Protein AF-A0A933ADI4-F1 (afdb_monomer_lite)

Sequence (95 aa):
MRRSLWALGGGIALALALTLAACAPAPDASLPQWLRTAPYEVRDAYAYAVAHPEVLEYMPCYCGCNGGGHRSNRDCYIQEIRRDGTVKYDFHATG

Structure (mmCIF, N/CA/C/O backbone):
data_AF-A0A933ADI4-F1
#
_entry.id   AF-A0A933ADI4-F1
#
loop_
_atom_site.group_PDB
_atom_site.id
_atom_site.type_symbol
_atom_site.label_atom_id
_atom_site.label_alt_id
_atom_site.label_comp_id
_atom_site.label_asym_id
_atom_site.label_entity_id
_atom_site.label_seq_id
_atom_site.pdbx_PDB_ins_code
_atom_site.Cartn_x
_atom_site.Cartn_y
_atom_site.Cartn_z
_atom_site.occupancy
_atom_site.B_iso_or_equiv
_atom_site.auth_seq_id
_atom_site.auth_comp_id
_atom_site.auth_asym_id
_atom_site.auth_atom_id
_atom_site.pdbx_PDB_model_num
ATOM 1 N N . MET A 1 1 ? -65.431 32.084 -6.961 1.00 51.22 1 MET A N 1
ATOM 2 C CA . MET A 1 1 ? -64.991 31.026 -7.898 1.00 51.22 1 MET A CA 1
ATOM 3 C C . MET A 1 1 ? -63.664 31.434 -8.518 1.00 51.22 1 MET A C 1
ATOM 5 O O . MET A 1 1 ? -63.645 32.440 -9.209 1.00 51.22 1 MET A O 1
ATOM 9 N N . ARG A 1 2 ? -62.584 30.701 -8.216 1.00 50.00 2 ARG A N 1
ATOM 10 C CA . ARG A 1 2 ? -61.389 30.422 -9.045 1.00 50.00 2 ARG A CA 1
ATOM 11 C C . ARG A 1 2 ? -60.329 29.823 -8.122 1.00 50.00 2 ARG A C 1
ATOM 13 O O . ARG A 1 2 ? -59.691 30.515 -7.340 1.00 50.00 2 ARG A O 1
ATOM 20 N N . ARG A 1 3 ? -60.260 28.494 -8.161 1.00 55.31 3 ARG A N 1
ATOM 21 C CA . ARG A 1 3 ? -59.237 27.672 -7.517 1.00 55.31 3 ARG A CA 1
ATOM 22 C C . ARG A 1 3 ? -57.976 27.819 -8.369 1.00 55.31 3 ARG A C 1
ATOM 24 O O . ARG A 1 3 ? -58.043 27.530 -9.560 1.00 55.31 3 ARG A O 1
ATOM 31 N N . SER A 1 4 ? -56.869 28.253 -7.780 1.00 57.75 4 SER A N 1
ATOM 32 C CA . SER A 1 4 ? -55.563 28.255 -8.444 1.00 57.75 4 SER A CA 1
ATOM 33 C C . SER A 1 4 ? -54.680 27.233 -7.747 1.00 57.75 4 SER A C 1
ATOM 35 O O . SER A 1 4 ? -54.107 27.489 -6.695 1.00 57.75 4 SER A O 1
ATOM 37 N N . LEU A 1 5 ? -54.665 26.044 -8.343 1.00 57.56 5 LEU A N 1
ATOM 38 C CA . LEU A 1 5 ? -53.749 24.947 -8.077 1.00 57.56 5 LEU A CA 1
ATOM 39 C C . LEU A 1 5 ? -52.445 25.242 -8.830 1.00 57.56 5 LEU A C 1
ATOM 41 O O . LEU A 1 5 ? -52.445 25.233 -10.056 1.00 57.56 5 LEU A O 1
ATOM 45 N N . TRP A 1 6 ? -51.359 25.486 -8.102 1.00 53.94 6 TRP A N 1
ATOM 46 C CA . TRP A 1 6 ? -49.980 25.409 -8.598 1.00 53.94 6 TRP A CA 1
ATOM 47 C C . TRP A 1 6 ? -49.191 24.694 -7.495 1.00 53.94 6 TRP A C 1
ATOM 49 O O . TRP A 1 6 ? -49.034 25.214 -6.398 1.00 53.94 6 TRP A O 1
ATOM 59 N N . ALA A 1 7 ? -49.023 23.381 -7.624 1.00 50.09 7 ALA A N 1
ATOM 60 C CA . ALA A 1 7 ? -47.866 22.737 -8.254 1.00 50.09 7 ALA A CA 1
ATOM 61 C C . ALA A 1 7 ? -46.878 22.237 -7.180 1.00 50.09 7 ALA A C 1
ATOM 63 O O . ALA A 1 7 ? -45.819 22.806 -6.936 1.00 50.09 7 ALA A O 1
ATOM 64 N N . LEU A 1 8 ? -47.262 21.122 -6.548 1.00 54.16 8 LEU A N 1
ATOM 65 C CA . LEU A 1 8 ? -46.401 20.217 -5.778 1.00 54.16 8 LEU A CA 1
ATOM 66 C C . LEU A 1 8 ? -45.429 19.493 -6.733 1.00 54.16 8 LEU A C 1
ATOM 68 O O . LEU A 1 8 ? -45.606 18.315 -7.025 1.00 54.16 8 LEU A O 1
ATOM 72 N N . GLY A 1 9 ? -44.447 20.210 -7.282 1.00 47.50 9 GLY A N 1
ATOM 73 C CA . GLY A 1 9 ? -43.565 19.696 -8.342 1.00 47.50 9 GLY A CA 1
ATOM 74 C C . GLY A 1 9 ? -42.063 19.740 -8.050 1.00 47.50 9 GLY A C 1
ATOM 75 O O . GLY A 1 9 ? -41.283 19.631 -8.986 1.00 47.50 9 GLY A O 1
ATOM 76 N N . GLY A 1 10 ? -41.634 19.947 -6.798 1.00 47.44 10 GLY A N 1
ATOM 77 C CA . GLY A 1 10 ? -40.215 20.199 -6.477 1.00 47.44 10 GLY A CA 1
ATOM 78 C C . GLY A 1 10 ? -39.433 19.058 -5.809 1.00 47.44 10 GLY A C 1
ATOM 79 O O . GLY A 1 10 ? -38.225 19.174 -5.656 1.00 47.44 10 GLY A O 1
ATOM 80 N N . GLY A 1 11 ? -40.084 17.975 -5.370 1.00 47.47 11 GLY A N 1
ATOM 81 C CA . GLY A 1 11 ? -39.484 17.067 -4.374 1.00 47.47 11 GLY A CA 1
ATOM 82 C C . GLY A 1 11 ? -38.676 15.873 -4.897 1.00 47.47 11 GLY A C 1
ATOM 83 O O . GLY A 1 11 ? -37.909 15.293 -4.139 1.00 47.47 11 GLY A O 1
ATOM 84 N N . ILE A 1 12 ? -38.840 15.468 -6.160 1.00 52.34 12 ILE A N 1
ATOM 85 C CA . ILE A 1 12 ? -38.396 14.128 -6.605 1.00 52.34 12 ILE A CA 1
ATOM 86 C C . ILE A 1 12 ? -36.971 14.129 -7.192 1.00 52.34 12 ILE A C 1
ATOM 88 O O . ILE A 1 12 ? -36.294 13.105 -7.167 1.00 52.34 12 ILE A O 1
ATOM 92 N N . ALA A 1 13 ? -36.459 15.273 -7.655 1.00 47.62 13 ALA A N 1
ATOM 93 C CA . ALA A 1 13 ? -35.160 15.331 -8.334 1.00 47.62 13 ALA A CA 1
ATOM 94 C C . ALA A 1 13 ? -33.942 15.114 -7.409 1.00 47.62 13 ALA A C 1
ATOM 96 O O . ALA A 1 13 ? -32.871 14.757 -7.890 1.00 47.62 13 ALA A O 1
ATOM 97 N N . LEU A 1 14 ? -34.084 15.296 -6.091 1.00 47.44 14 LEU A N 1
ATOM 98 C CA . LEU A 1 14 ? -32.949 15.238 -5.158 1.00 47.44 14 LEU A CA 1
ATOM 99 C C . LEU A 1 14 ? -32.645 13.821 -4.635 1.00 47.44 14 LEU A C 1
ATOM 101 O O . LEU A 1 14 ? -31.558 13.578 -4.119 1.00 47.44 14 LEU A O 1
ATOM 105 N N . ALA A 1 15 ? -33.573 12.871 -4.786 1.00 47.91 15 ALA A N 1
ATOM 106 C CA . ALA A 1 15 ? -33.419 11.519 -4.243 1.00 47.91 15 ALA A CA 1
ATOM 107 C C . ALA A 1 15 ? -32.545 10.592 -5.112 1.00 47.91 15 ALA A C 1
ATOM 109 O O . ALA A 1 15 ? -32.080 9.566 -4.624 1.00 47.91 15 ALA A O 1
ATOM 110 N N . LEU A 1 16 ? -32.293 10.942 -6.380 1.00 49.91 16 LEU A N 1
ATOM 111 C CA . LEU A 1 16 ? -31.573 10.073 -7.323 1.00 49.91 16 LEU A CA 1
ATOM 112 C C . LEU A 1 16 ? -30.051 10.301 -7.369 1.00 49.91 16 LEU A C 1
ATOM 114 O O . LEU A 1 16 ? -29.333 9.499 -7.956 1.00 49.91 16 LEU A O 1
ATOM 118 N N . ALA A 1 17 ? -29.542 11.380 -6.768 1.00 48.94 17 ALA A N 1
ATOM 119 C CA . ALA A 1 17 ? -28.114 11.715 -6.812 1.00 48.94 17 ALA A CA 1
ATOM 120 C C . ALA A 1 17 ? -27.281 11.025 -5.712 1.00 48.94 17 ALA A C 1
ATOM 122 O O . ALA A 1 17 ? -26.057 10.986 -5.805 1.00 48.94 17 ALA A O 1
ATOM 123 N N . LEU A 1 18 ? -27.921 10.468 -4.676 1.00 50.31 18 LEU A N 1
ATOM 124 C CA . LEU A 1 18 ? -27.223 9.898 -3.514 1.00 50.31 18 LEU A CA 1
ATOM 125 C C . LEU A 1 18 ? -26.796 8.431 -3.677 1.00 50.31 18 LEU A C 1
ATOM 127 O O . LEU A 1 18 ? -26.057 7.927 -2.837 1.00 50.31 18 LEU A O 1
ATOM 131 N N . THR A 1 19 ? -27.224 7.730 -4.730 1.00 54.66 19 THR A N 1
ATOM 132 C CA . THR A 1 19 ? -26.967 6.284 -4.876 1.00 54.66 19 THR A CA 1
ATOM 133 C C . THR A 1 19 ? -25.709 5.940 -5.680 1.00 54.66 19 THR A C 1
ATOM 135 O O . THR A 1 19 ? -25.353 4.770 -5.757 1.00 54.66 19 THR A O 1
ATOM 138 N N . LEU A 1 20 ? -25.017 6.921 -6.275 1.00 52.44 20 LEU A N 1
ATOM 139 C CA . LEU A 1 20 ? -23.896 6.690 -7.208 1.00 52.44 20 LEU A CA 1
ATOM 140 C C . LEU A 1 20 ? -22.501 7.011 -6.642 1.00 52.44 20 LEU A C 1
ATOM 142 O O . LEU A 1 20 ? -21.500 6.702 -7.280 1.00 52.44 20 LEU A O 1
ATOM 146 N N . ALA A 1 21 ? -22.401 7.604 -5.449 1.00 55.12 21 ALA A N 1
ATOM 147 C CA . ALA A 1 21 ? -21.120 8.074 -4.904 1.00 55.12 21 ALA A CA 1
ATOM 148 C C . ALA A 1 21 ? -20.275 6.986 -4.208 1.00 55.12 21 ALA A C 1
ATOM 150 O O . ALA A 1 21 ? -19.149 7.254 -3.801 1.00 55.12 21 ALA A O 1
ATOM 151 N N . ALA A 1 22 ? -20.786 5.761 -4.063 1.00 55.62 22 ALA A N 1
ATOM 152 C CA . ALA A 1 22 ? -20.134 4.714 -3.272 1.00 55.62 22 ALA A CA 1
ATOM 153 C C . ALA A 1 22 ? -18.975 3.983 -3.987 1.00 55.62 22 ALA A C 1
ATOM 155 O O . ALA A 1 22 ? -18.322 3.151 -3.369 1.00 55.62 22 ALA A O 1
ATOM 156 N N . CYS A 1 23 ? -18.712 4.269 -5.269 1.00 51.94 23 CYS A N 1
ATOM 157 C CA . CYS A 1 23 ? -17.695 3.573 -6.076 1.00 51.94 23 CYS A CA 1
ATOM 158 C C . CYS A 1 23 ? -16.620 4.521 -6.648 1.00 51.94 23 CYS A C 1
ATOM 160 O O . CYS A 1 23 ? -15.957 4.199 -7.630 1.00 51.94 23 CYS A O 1
ATOM 162 N N . ALA A 1 24 ? -16.451 5.717 -6.074 1.00 56.00 24 ALA A N 1
ATOM 163 C CA . ALA A 1 24 ? -15.351 6.591 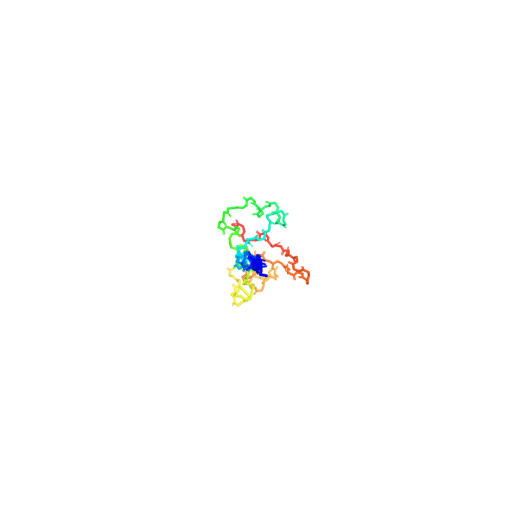-6.473 1.00 56.00 24 ALA A CA 1
ATOM 164 C C . ALA A 1 24 ? -14.054 6.148 -5.762 1.00 56.00 24 ALA A C 1
ATOM 166 O O . ALA A 1 24 ? -14.055 6.065 -4.530 1.00 56.00 24 ALA A O 1
ATOM 167 N N . PRO A 1 25 ? -12.954 5.870 -6.488 1.00 57.59 25 PRO A N 1
ATOM 168 C CA . PRO A 1 25 ? -11.659 5.625 -5.863 1.00 57.59 25 PRO A CA 1
ATOM 169 C C . PRO A 1 25 ? -11.213 6.861 -5.068 1.00 57.59 25 PRO A C 1
ATOM 171 O O . PRO A 1 25 ? -11.598 7.991 -5.383 1.00 57.59 25 PRO A O 1
ATOM 174 N N . ALA A 1 26 ? -10.410 6.648 -4.021 1.00 57.06 26 ALA A N 1
ATOM 175 C CA . ALA A 1 26 ? -9.863 7.739 -3.220 1.00 57.06 26 ALA A CA 1
ATOM 176 C C . ALA A 1 26 ? -9.149 8.763 -4.128 1.00 57.06 26 ALA A C 1
ATOM 178 O O . ALA A 1 26 ? -8.421 8.354 -5.033 1.00 57.06 26 ALA A O 1
ATOM 179 N N . PRO A 1 27 ? -9.332 10.081 -3.915 1.00 60.00 27 PRO A N 1
ATOM 180 C CA . PRO A 1 27 ? -8.771 11.089 -4.803 1.00 60.00 27 PRO A CA 1
ATOM 181 C C . PRO A 1 27 ? -7.241 10.991 -4.846 1.00 60.00 27 PRO A C 1
ATOM 183 O O . PRO A 1 27 ? -6.566 11.045 -3.809 1.00 60.00 27 PRO A O 1
ATOM 186 N N . ASP A 1 28 ? -6.714 10.900 -6.069 1.00 62.94 28 ASP A N 1
ATOM 187 C CA . ASP A 1 28 ? -5.313 10.628 -6.413 1.00 62.94 28 ASP A CA 1
ATOM 188 C C . ASP A 1 28 ? -4.292 11.475 -5.641 1.00 62.94 28 ASP A C 1
ATOM 190 O O . ASP A 1 28 ? -3.195 11.008 -5.349 1.00 62.94 28 ASP A O 1
ATOM 194 N N . ALA A 1 29 ? -4.640 12.710 -5.262 1.00 65.38 29 ALA A N 1
ATOM 195 C CA . ALA A 1 29 ? -3.756 13.628 -4.540 1.00 65.38 29 ALA A CA 1
ATOM 196 C C . ALA A 1 29 ? -3.288 13.102 -3.168 1.00 65.38 29 ALA A C 1
ATOM 198 O O . ALA A 1 29 ? -2.236 13.521 -2.685 1.00 65.38 29 ALA A O 1
ATOM 199 N N . SER A 1 30 ? -4.043 12.185 -2.553 1.00 78.81 30 SER A N 1
ATOM 200 C CA . SER A 1 30 ? -3.707 11.586 -1.253 1.00 78.81 30 SER A CA 1
ATOM 201 C C . SER A 1 30 ? -2.683 10.447 -1.342 1.00 78.81 30 SER A C 1
ATOM 203 O O . SER A 1 30 ? -2.072 10.085 -0.335 1.00 78.81 30 SER A O 1
ATOM 205 N N . LEU A 1 31 ? -2.461 9.892 -2.539 1.00 89.31 31 LEU A N 1
ATOM 206 C CA . LEU A 1 31 ? -1.526 8.790 -2.745 1.00 89.31 31 LEU A CA 1
ATOM 207 C C . LEU A 1 31 ? -0.082 9.308 -2.828 1.00 89.31 31 LEU A C 1
ATOM 209 O O . LEU A 1 31 ? 0.152 10.379 -3.398 1.00 89.31 31 LEU A O 1
ATOM 213 N N . PRO A 1 32 ? 0.920 8.550 -2.349 1.00 92.31 32 PRO A N 1
ATOM 214 C CA . PRO A 1 32 ? 2.326 8.847 -2.610 1.00 92.31 32 PRO A CA 1
ATOM 215 C C . PRO A 1 32 ? 2.623 8.950 -4.114 1.00 92.31 32 PRO A C 1
ATOM 217 O O . PRO A 1 32 ? 2.006 8.257 -4.921 1.00 92.31 32 PRO A O 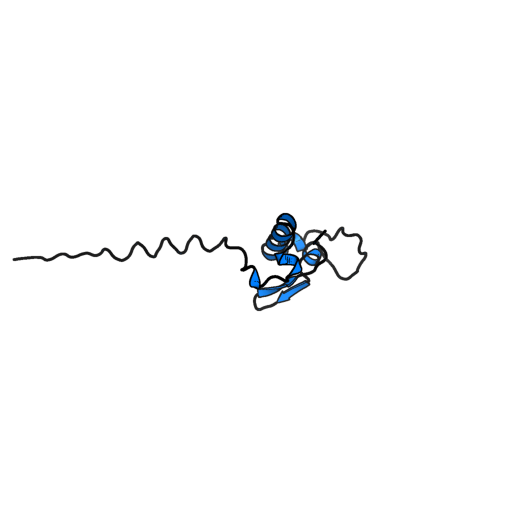1
ATOM 220 N N . GLN A 1 33 ? 3.601 9.778 -4.508 1.00 93.00 33 GLN A N 1
ATOM 221 C CA . GLN A 1 33 ? 3.912 10.012 -5.928 1.00 93.00 33 GLN A CA 1
ATOM 222 C C . GLN A 1 33 ? 4.183 8.721 -6.705 1.00 93.00 33 GLN A C 1
ATOM 224 O O . GLN A 1 33 ? 3.666 8.567 -7.806 1.00 93.00 33 GLN A O 1
ATOM 229 N N . TRP A 1 34 ? 4.938 7.798 -6.110 1.00 94.00 34 TRP A N 1
ATOM 230 C CA . TRP A 1 34 ? 5.266 6.512 -6.719 1.00 94.00 34 TRP A CA 1
ATOM 231 C C . TRP A 1 34 ? 4.027 5.656 -7.004 1.00 94.00 34 TRP A C 1
ATOM 233 O O . TRP A 1 34 ? 3.984 4.983 -8.028 1.00 94.00 34 TRP A O 1
ATOM 243 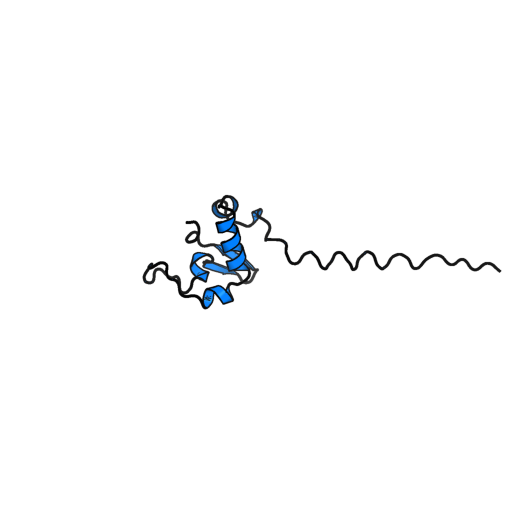N N . LEU A 1 35 ? 2.999 5.729 -6.152 1.00 93.75 35 LEU A N 1
ATOM 244 C CA . LEU A 1 35 ? 1.758 4.981 -6.333 1.00 93.75 35 LEU A CA 1
ATOM 245 C C . LEU A 1 35 ? 0.865 5.648 -7.382 1.00 93.75 35 LEU A C 1
ATOM 247 O O . LEU A 1 35 ? 0.261 4.964 -8.200 1.00 93.75 35 LEU A O 1
ATOM 251 N N . ARG A 1 36 ? 0.837 6.987 -7.438 1.00 92.88 36 ARG A N 1
ATOM 252 C CA . ARG A 1 36 ? 0.088 7.722 -8.478 1.00 92.88 36 ARG A CA 1
ATOM 253 C C . ARG A 1 36 ? 0.559 7.371 -9.887 1.00 92.88 36 ARG A C 1
ATOM 255 O O . ARG A 1 36 ? -0.254 7.247 -10.800 1.00 92.88 36 ARG A O 1
ATOM 262 N N 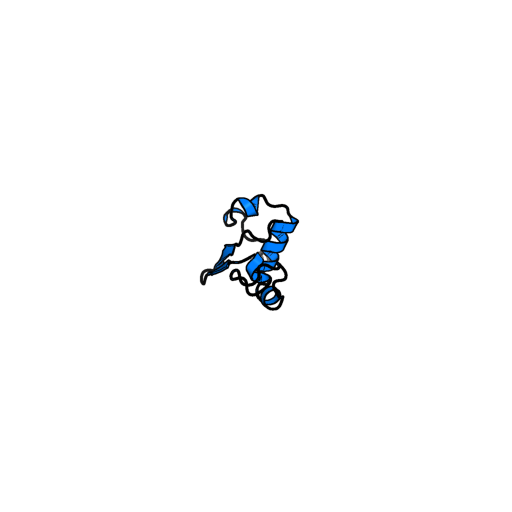. THR A 1 37 ? 1.869 7.216 -10.065 1.00 92.81 37 THR A N 1
ATOM 263 C CA . THR A 1 37 ? 2.484 6.925 -11.368 1.00 92.81 37 THR A CA 1
ATOM 264 C C . THR A 1 37 ? 2.698 5.436 -11.629 1.00 92.81 37 THR A C 1
ATOM 266 O O . THR A 1 37 ? 3.254 5.092 -12.668 1.00 92.81 37 THR A O 1
ATOM 269 N N . ALA A 1 38 ? 2.292 4.556 -10.710 1.00 94.50 38 ALA A N 1
ATOM 270 C CA . ALA A 1 38 ? 2.419 3.116 -10.894 1.00 94.50 38 ALA A CA 1
ATOM 271 C C . ALA A 1 38 ? 1.507 2.613 -12.036 1.00 94.50 38 ALA A C 1
ATOM 273 O O . ALA A 1 38 ? 0.505 3.274 -12.354 1.00 94.50 38 ALA A O 1
ATOM 274 N N . PRO A 1 39 ? 1.823 1.448 -12.642 1.00 95.56 39 PRO A N 1
ATOM 275 C CA . PRO A 1 39 ? 0.924 0.770 -13.573 1.00 95.56 39 PRO A CA 1
ATOM 276 C C . PRO A 1 39 ? -0.483 0.614 -12.993 1.00 95.56 39 PRO A C 1
ATOM 278 O O . PRO A 1 39 ? -0.658 0.545 -11.773 1.00 95.56 39 PRO A O 1
ATOM 281 N N . TYR A 1 40 ? -1.492 0.565 -13.863 1.00 93.44 40 TYR A N 1
ATOM 282 C CA . TYR A 1 40 ? -2.886 0.492 -13.425 1.00 93.44 40 TYR A CA 1
ATOM 283 C C . TYR A 1 40 ? -3.124 -0.711 -12.509 1.00 93.44 40 TYR A C 1
ATOM 285 O O . TYR A 1 40 ? -3.725 -0.549 -11.454 1.00 93.44 40 TYR A O 1
ATOM 293 N N . GLU A 1 41 ? -2.572 -1.865 -12.864 1.00 95.12 41 GLU A N 1
ATOM 294 C CA . GLU A 1 41 ? -2.698 -3.124 -12.134 1.00 95.12 41 GLU A CA 1
ATOM 295 C C . GLU A 1 41 ? -2.130 -3.012 -10.714 1.00 95.12 41 GLU A C 1
AT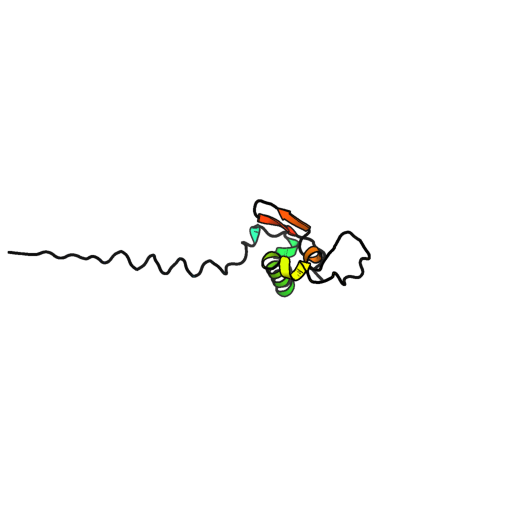OM 297 O O . GLU A 1 41 ? -2.720 -3.519 -9.763 1.00 95.12 41 GLU A O 1
ATOM 302 N N . VAL A 1 42 ? -1.021 -2.282 -10.551 1.00 95.25 42 VAL A N 1
ATOM 303 C CA . VAL A 1 42 ? -0.448 -2.001 -9.230 1.00 95.25 42 VAL A CA 1
ATOM 304 C C . VAL A 1 42 ? -1.411 -1.123 -8.436 1.00 95.25 42 VAL A C 1
ATOM 306 O O . VAL A 1 42 ? -1.790 -1.475 -7.324 1.00 95.25 42 VAL A O 1
ATOM 309 N N . ARG A 1 43 ? -1.870 0.000 -9.000 1.00 94.38 43 ARG A N 1
ATOM 310 C CA . ARG A 1 43 ? -2.807 0.901 -8.302 1.00 94.38 43 ARG A CA 1
ATOM 311 C C . ARG A 1 43 ? -4.104 0.201 -7.899 1.00 94.38 43 ARG A C 1
ATOM 313 O O . ARG A 1 43 ? -4.599 0.445 -6.803 1.00 94.38 43 ARG A O 1
ATOM 320 N N . ASP A 1 44 ? -4.624 -0.659 -8.767 1.00 95.19 44 ASP A N 1
ATOM 321 C CA . ASP A 1 44 ? -5.839 -1.438 -8.535 1.00 95.19 44 ASP A CA 1
ATOM 322 C C . ASP A 1 44 ? -5.656 -2.420 -7.368 1.00 95.19 44 ASP A C 1
ATOM 324 O O . ASP A 1 44 ? -6.478 -2.459 -6.453 1.00 95.19 44 ASP A O 1
ATOM 328 N N . ALA A 1 45 ? -4.512 -3.111 -7.305 1.00 95.44 45 ALA A N 1
ATOM 329 C CA . ALA A 1 45 ? -4.179 -3.986 -6.181 1.00 95.44 45 ALA A CA 1
ATOM 330 C C . ALA A 1 45 ? -4.070 -3.220 -4.847 1.00 95.44 45 ALA A C 1
ATOM 332 O O . ALA A 1 45 ? -4.584 -3.674 -3.823 1.00 95.44 45 ALA A O 1
ATOM 333 N N . TYR A 1 46 ? -3.466 -2.027 -4.851 1.00 96.06 46 TYR A N 1
ATOM 334 C CA . TYR A 1 46 ? -3.425 -1.162 -3.665 1.00 96.06 46 TYR A CA 1
ATOM 335 C C . TYR A 1 46 ? -4.821 -0.677 -3.247 1.00 96.06 46 TYR A C 1
ATOM 337 O O . TYR A 1 46 ? -5.118 -0.637 -2.052 1.00 96.06 46 TYR A O 1
ATOM 345 N N . ALA A 1 47 ? -5.691 -0.337 -4.203 1.00 95.00 47 ALA A N 1
ATOM 346 C CA . ALA A 1 47 ? -7.072 0.043 -3.916 1.00 95.00 47 ALA A CA 1
ATOM 347 C C . ALA A 1 47 ? -7.856 -1.125 -3.296 1.00 95.00 47 ALA A C 1
ATOM 349 O O . ALA A 1 47 ? -8.532 -0.940 -2.282 1.00 95.00 47 ALA A O 1
ATOM 350 N N . TYR A 1 48 ? -7.697 -2.335 -3.839 1.00 95.81 48 TYR A N 1
ATOM 351 C CA . TYR A 1 48 ? -8.279 -3.552 -3.276 1.00 95.81 48 TYR A CA 1
ATOM 352 C C . TYR A 1 48 ? -7.797 -3.798 -1.842 1.00 95.81 48 TYR A C 1
ATOM 354 O O . TYR A 1 48 ? -8.605 -4.078 -0.960 1.00 95.81 48 TYR A O 1
ATOM 362 N N . ALA A 1 49 ? -6.496 -3.636 -1.580 1.00 96.06 49 ALA A N 1
ATOM 363 C CA . ALA A 1 49 ? -5.933 -3.838 -0.249 1.00 96.06 49 ALA A CA 1
ATOM 364 C C . ALA A 1 49 ? -6.517 -2.888 0.805 1.00 96.06 49 ALA A C 1
ATOM 366 O O . ALA A 1 49 ? -6.694 -3.283 1.957 1.00 96.06 49 ALA A O 1
ATOM 367 N N . VAL A 1 50 ? -6.828 -1.645 0.422 1.00 95.50 50 VAL A N 1
ATOM 368 C CA . VAL A 1 50 ? -7.471 -0.665 1.311 1.00 95.50 50 VAL A CA 1
ATOM 369 C C . VAL A 1 50 ? -8.957 -0.964 1.503 1.00 95.50 50 VAL A C 1
ATOM 371 O O . VAL A 1 50 ? -9.473 -0.755 2.598 1.00 95.50 50 VAL A O 1
ATOM 374 N N . ALA A 1 51 ? -9.641 -1.444 0.463 1.00 95.38 51 ALA A N 1
ATOM 375 C CA . ALA A 1 51 ? -11.065 -1.769 0.516 1.00 95.38 51 ALA A CA 1
ATOM 376 C C . ALA A 1 51 ? -11.363 -3.081 1.262 1.00 95.38 51 ALA A C 1
ATOM 378 O O . ALA A 1 51 ? -12.427 -3.203 1.866 1.00 95.38 51 ALA A O 1
ATOM 379 N N . HIS A 1 52 ? -10.430 -4.037 1.223 1.00 96.25 52 HIS A N 1
ATOM 380 C CA . HIS A 1 52 ? -10.583 -5.389 1.771 1.00 96.25 52 HIS A CA 1
ATOM 381 C C . HIS A 1 52 ? -9.373 -5.832 2.619 1.00 96.25 52 HIS A C 1
ATOM 383 O O . HIS A 1 52 ? -8.805 -6.908 2.374 1.00 96.25 52 HIS A O 1
ATOM 389 N N . PRO A 1 53 ? -8.923 -5.030 3.605 1.00 95.12 53 PRO A N 1
ATOM 390 C CA . PRO A 1 53 ? -7.760 -5.368 4.420 1.00 95.12 53 PRO A CA 1
ATOM 391 C C . PRO A 1 53 ? -7.954 -6.687 5.173 1.00 95.12 53 PRO A C 1
ATOM 393 O O . PRO A 1 53 ? -7.013 -7.468 5.280 1.00 95.12 53 PRO A O 1
ATOM 396 N N . GLU A 1 54 ? -9.174 -6.973 5.627 1.00 95.69 54 GLU A N 1
ATOM 397 C CA . GLU A 1 54 ? -9.534 -8.202 6.328 1.00 95.69 54 GLU A CA 1
ATOM 398 C C . GLU A 1 54 ? -9.315 -9.442 5.462 1.00 95.69 54 GLU A C 1
ATOM 400 O O . GLU A 1 54 ? -8.836 -10.458 5.954 1.00 95.69 54 GLU A O 1
ATOM 405 N N . VAL A 1 55 ? -9.601 -9.363 4.158 1.00 96.31 55 VAL A N 1
ATOM 406 C CA . VAL A 1 55 ? -9.391 -10.486 3.236 1.00 96.31 55 VAL A CA 1
ATOM 407 C C . VAL A 1 55 ? -7.900 -10.790 3.117 1.00 96.31 55 VAL A C 1
ATOM 409 O O . VAL A 1 55 ? -7.495 -11.951 3.173 1.00 96.31 55 VAL A O 1
ATOM 412 N N . LEU A 1 56 ? -7.077 -9.748 2.986 1.00 94.62 56 LEU A N 1
ATOM 413 C CA . LEU A 1 56 ? -5.632 -9.897 2.846 1.00 94.62 56 LEU A CA 1
ATOM 414 C C . LEU A 1 56 ? -4.929 -10.266 4.159 1.00 94.62 56 LEU A C 1
ATOM 416 O O . LEU A 1 56 ? -3.837 -10.829 4.107 1.00 94.62 56 LEU A O 1
ATOM 420 N N . GLU A 1 57 ? -5.535 -9.997 5.318 1.00 94.69 57 GLU A N 1
ATOM 421 C CA . GLU A 1 57 ? -5.028 -10.429 6.629 1.00 94.69 57 GLU A CA 1
ATOM 422 C C . GLU A 1 57 ? -5.080 -11.948 6.809 1.00 94.69 57 GLU A C 1
ATOM 424 O O . GLU A 1 57 ? -4.184 -12.521 7.431 1.00 94.69 57 GLU A O 1
ATOM 429 N N . TYR A 1 58 ? -6.081 -12.618 6.228 1.00 94.50 58 TYR A N 1
ATOM 430 C CA . TYR A 1 58 ? -6.168 -14.084 6.241 1.00 94.50 58 TYR A CA 1
ATOM 431 C C . TYR A 1 58 ? -5.212 -14.756 5.251 1.00 94.50 58 TYR A C 1
ATOM 433 O O . TYR A 1 58 ? -4.979 -15.963 5.341 1.00 94.50 58 TYR A O 1
ATOM 441 N N . MET A 1 59 ? -4.666 -14.004 4.295 1.00 92.12 59 MET A N 1
ATOM 442 C CA . MET A 1 59 ? -3.736 -14.529 3.302 1.00 92.12 59 MET A CA 1
ATOM 443 C C . MET A 1 59 ? -2.302 -14.471 3.843 1.00 92.12 59 MET A C 1
ATOM 445 O O . MET A 1 59 ? -1.826 -13.385 4.189 1.00 92.12 59 MET A O 1
ATOM 449 N N . PRO A 1 60 ? -1.570 -15.597 3.897 1.00 87.88 60 PRO A N 1
ATOM 450 C CA . PRO A 1 60 ? -0.186 -15.576 4.352 1.00 87.88 60 PRO A CA 1
ATOM 451 C C . PRO A 1 60 ? 0.692 -14.729 3.428 1.00 87.88 60 PRO A C 1
ATOM 453 O O . PRO A 1 60 ? 0.458 -14.642 2.222 1.00 87.88 60 PRO A O 1
ATOM 456 N N . CYS A 1 61 ? 1.740 -14.131 3.992 1.00 83.31 61 CYS A N 1
ATOM 457 C CA . CYS A 1 61 ? 2.780 -13.492 3.197 1.00 83.31 61 CYS A CA 1
ATOM 458 C C . CYS A 1 61 ? 3.716 -14.569 2.627 1.00 83.31 61 CYS A C 1
ATOM 460 O O . CYS A 1 61 ? 4.372 -15.293 3.378 1.00 83.31 61 CYS A O 1
ATOM 462 N N . TYR A 1 62 ? 3.788 -14.665 1.298 1.00 79.38 62 TYR A N 1
ATOM 463 C CA . TYR A 1 62 ? 4.630 -15.640 0.593 1.00 79.38 62 TYR A CA 1
ATOM 464 C C . TYR A 1 62 ? 5.878 -15.016 -0.044 1.00 79.38 62 TYR A C 1
ATOM 466 O O . TYR A 1 62 ? 6.571 -15.670 -0.817 1.00 79.38 62 TYR A O 1
ATOM 474 N N . CYS A 1 63 ? 6.204 -13.770 0.307 1.00 76.38 63 CYS A N 1
ATOM 475 C CA . CYS A 1 63 ? 7.332 -13.026 -0.262 1.00 76.38 63 CYS A CA 1
ATOM 476 C C . CYS A 1 63 ? 8.712 -13.587 0.136 1.00 76.38 63 CYS A C 1
ATOM 478 O O . CYS A 1 63 ? 9.732 -13.130 -0.368 1.00 76.38 63 CYS A O 1
ATOM 480 N N . GLY A 1 64 ? 8.775 -14.559 1.055 1.00 73.75 64 GLY A N 1
ATOM 481 C CA . GLY A 1 64 ? 10.033 -15.191 1.472 1.00 73.75 64 GLY A CA 1
ATOM 482 C C . GLY A 1 64 ? 10.922 -14.311 2.359 1.00 73.75 64 GLY A C 1
ATOM 483 O O . GLY A 1 64 ? 12.050 -14.687 2.661 1.00 73.75 64 GLY A O 1
ATOM 484 N N . CYS A 1 65 ? 10.423 -13.164 2.830 1.00 70.50 65 CYS A N 1
ATOM 485 C CA . CYS A 1 65 ? 11.184 -12.189 3.620 1.00 70.50 65 CYS A CA 1
ATOM 486 C C . CYS A 1 65 ? 11.484 -12.625 5.071 1.00 70.50 65 CYS A C 1
ATOM 488 O O . CYS A 1 65 ? 11.942 -11.798 5.856 1.00 70.50 65 CYS A O 1
ATOM 490 N N . ASN A 1 66 ? 11.184 -13.879 5.445 1.00 61.22 66 ASN A N 1
ATOM 491 C CA . ASN A 1 66 ? 11.525 -14.533 6.719 1.00 61.22 66 ASN A CA 1
ATOM 492 C C . ASN A 1 66 ? 11.540 -13.608 7.956 1.00 61.22 66 ASN A C 1
ATOM 494 O O . ASN A 1 66 ? 12.524 -13.542 8.689 1.00 61.22 66 ASN A O 1
ATOM 498 N N . GLY A 1 67 ? 10.433 -12.907 8.219 1.00 59.94 67 GLY A N 1
ATOM 499 C CA . GLY A 1 67 ? 10.268 -12.165 9.473 1.00 59.94 67 GLY A CA 1
ATOM 500 C C . GLY A 1 67 ? 10.712 -10.699 9.460 1.00 59.94 67 GLY A C 1
ATOM 501 O O . GLY A 1 67 ? 10.855 -10.117 10.530 1.00 59.94 67 GLY A O 1
ATOM 502 N N . GLY A 1 68 ? 10.837 -10.058 8.293 1.00 65.06 68 GLY A N 1
ATOM 503 C CA . GLY A 1 68 ? 11.051 -8.603 8.167 1.00 65.06 68 GLY A CA 1
ATOM 504 C C . GLY A 1 68 ? 9.923 -7.689 8.694 1.00 65.06 68 GLY A C 1
ATOM 505 O O . GLY A 1 68 ? 9.963 -6.486 8.458 1.00 65.06 68 GLY A O 1
ATOM 506 N N . GLY A 1 69 ? 8.921 -8.230 9.397 1.00 74.81 69 GLY A N 1
ATOM 507 C CA . GLY A 1 69 ? 7.855 -7.470 10.068 1.00 74.81 69 GLY A CA 1
ATOM 508 C C . GLY A 1 69 ? 6.458 -7.602 9.454 1.00 74.81 69 GLY A C 1
ATOM 509 O O . GLY A 1 69 ? 5.480 -7.261 10.115 1.00 74.81 69 GLY A O 1
ATOM 510 N N . HIS A 1 70 ? 6.336 -8.137 8.236 1.00 83.94 70 HIS A N 1
ATOM 511 C CA . HIS A 1 70 ? 5.040 -8.413 7.603 1.00 83.94 70 HIS A CA 1
ATOM 512 C C . HIS A 1 70 ? 4.450 -9.735 8.108 1.00 83.94 70 HIS A C 1
ATOM 514 O O . HIS A 1 70 ? 5.140 -10.752 8.178 1.00 83.94 70 HIS A O 1
ATOM 520 N N . ARG A 1 71 ? 3.168 -9.713 8.472 1.00 87.38 71 ARG A N 1
ATOM 521 C CA . ARG A 1 71 ? 2.423 -10.829 9.076 1.00 87.38 71 ARG A CA 1
ATOM 522 C C . ARG A 1 71 ? 1.473 -11.501 8.088 1.00 87.38 71 ARG A C 1
ATOM 524 O O . ARG A 1 71 ? 1.154 -12.672 8.256 1.00 87.38 71 ARG A O 1
ATOM 531 N N . SER A 1 72 ? 1.023 -10.767 7.076 1.00 92.06 72 SER A N 1
ATOM 532 C CA . SER A 1 72 ? 0.057 -11.227 6.072 1.00 92.06 72 SER A CA 1
ATOM 533 C C . SER A 1 72 ? 0.288 -10.526 4.733 1.00 92.06 72 SER A C 1
ATOM 535 O O . SER A 1 72 ? 1.070 -9.576 4.659 1.00 92.06 72 SER A O 1
ATOM 537 N N . ASN A 1 73 ? -0.406 -10.966 3.682 1.00 91.94 73 ASN A N 1
ATOM 538 C CA . ASN A 1 73 ? -0.376 -10.328 2.365 1.00 91.94 73 ASN A CA 1
ATOM 539 C C . ASN A 1 73 ? -0.813 -8.852 2.427 1.00 91.94 73 ASN A C 1
ATOM 541 O O . ASN A 1 73 ? -0.344 -8.034 1.642 1.00 91.94 73 ASN A O 1
ATOM 545 N N . ARG A 1 74 ? -1.661 -8.473 3.397 1.00 94.25 74 ARG A N 1
ATOM 546 C CA . ARG A 1 74 ? -2.046 -7.068 3.626 1.00 94.25 74 ARG A CA 1
ATOM 547 C C . ARG A 1 74 ? -0.826 -6.164 3.797 1.00 94.25 74 ARG A C 1
ATOM 549 O O . ARG A 1 74 ? -0.798 -5.046 3.282 1.00 94.25 74 ARG A O 1
ATOM 556 N N . ASP A 1 75 ? 0.179 -6.646 4.518 1.00 92.12 75 ASP A N 1
ATOM 557 C CA . ASP A 1 75 ? 1.322 -5.830 4.916 1.00 92.12 75 ASP A CA 1
ATOM 558 C C . ASP A 1 75 ? 2.255 -5.516 3.728 1.00 92.12 75 ASP A C 1
ATOM 560 O O . ASP A 1 75 ? 3.001 -4.541 3.783 1.00 92.12 75 ASP A O 1
ATOM 564 N N . CYS A 1 76 ? 2.129 -6.242 2.607 1.00 91.75 76 CYS A N 1
ATOM 565 C CA . CYS A 1 76 ? 2.795 -5.914 1.342 1.00 91.75 76 CYS A CA 1
ATOM 566 C C . CYS A 1 76 ? 2.316 -4.580 0.740 1.00 91.75 76 CYS A C 1
ATOM 568 O O . CYS A 1 76 ? 3.046 -3.953 -0.027 1.00 91.75 76 CYS A O 1
ATOM 570 N N . TYR A 1 77 ? 1.102 -4.145 1.093 1.00 94.31 77 TYR A N 1
ATOM 571 C CA . TYR A 1 77 ? 0.461 -2.941 0.561 1.00 94.31 77 TYR A CA 1
ATOM 572 C C . TYR A 1 77 ? 0.323 -1.840 1.617 1.00 94.31 77 TYR A C 1
ATOM 574 O O . TYR A 1 77 ? 0.425 -0.653 1.299 1.00 94.31 77 TYR A O 1
ATOM 582 N N . ILE A 1 78 ? 0.054 -2.206 2.876 1.00 94.44 78 ILE A N 1
ATOM 583 C CA . ILE A 1 78 ? -0.362 -1.266 3.923 1.00 94.44 78 ILE A CA 1
ATOM 584 C C . ILE A 1 78 ? 0.439 -1.477 5.205 1.00 94.44 78 ILE A C 1
ATOM 586 O O . ILE A 1 78 ? 0.288 -2.481 5.897 1.00 94.44 78 ILE A O 1
ATOM 590 N N . GLN A 1 79 ? 1.184 -0.449 5.607 1.00 92.88 79 GLN A N 1
ATOM 591 C CA . GLN A 1 79 ? 1.867 -0.421 6.901 1.00 92.88 79 GLN A CA 1
ATOM 592 C C . GLN A 1 79 ? 0.900 -0.100 8.043 1.00 92.88 79 GLN A C 1
ATOM 594 O O . GLN A 1 79 ? 0.955 -0.712 9.105 1.00 92.88 79 GLN A O 1
ATOM 599 N N . GLU A 1 80 ? 0.007 0.870 7.840 1.00 93.25 80 GLU A N 1
ATOM 600 C CA . GLU A 1 80 ? -0.903 1.357 8.879 1.00 93.25 80 GLU A CA 1
ATOM 601 C C . GLU A 1 80 ? -2.168 1.950 8.249 1.00 93.25 80 GLU A C 1
ATOM 603 O O . GLU A 1 80 ? -2.089 2.668 7.254 1.00 93.25 80 GLU A O 1
ATOM 608 N N . ILE A 1 81 ? -3.326 1.694 8.859 1.00 92.62 81 ILE A N 1
ATOM 609 C CA . ILE A 1 81 ? -4.539 2.495 8.650 1.00 92.62 81 ILE A CA 1
ATOM 610 C C . ILE A 1 81 ? -4.798 3.213 9.969 1.00 92.62 81 ILE A C 1
ATOM 612 O O . ILE A 1 81 ? -5.025 2.573 10.997 1.00 92.62 81 ILE A O 1
ATOM 616 N N . ARG A 1 82 ? -4.697 4.541 9.960 1.00 94.00 82 ARG A N 1
ATOM 617 C CA . ARG A 1 82 ? -4.887 5.365 11.156 1.00 94.00 82 ARG A CA 1
ATOM 618 C C . ARG A 1 82 ? -6.363 5.461 11.520 1.00 94.00 82 ARG A C 1
ATOM 620 O O . ARG A 1 82 ? -7.245 5.225 10.699 1.00 94.00 82 ARG A O 1
ATOM 627 N N . ARG A 1 83 ? -6.641 5.876 12.760 1.00 93.69 83 ARG A N 1
ATOM 628 C CA . ARG A 1 83 ? -8.016 6.057 13.266 1.00 93.69 83 ARG A CA 1
ATOM 629 C C . ARG A 1 83 ? -8.836 7.073 12.468 1.00 93.69 83 ARG A C 1
ATOM 631 O O . ARG A 1 83 ? -10.055 6.982 12.466 1.00 93.69 83 ARG A O 1
ATOM 638 N N . ASP A 1 84 ? -8.174 8.033 11.830 1.00 91.44 84 ASP A N 1
ATOM 639 C CA . ASP A 1 84 ? -8.801 9.038 10.968 1.00 91.44 84 ASP A CA 1
ATOM 640 C C . ASP A 1 84 ? -9.021 8.549 9.522 1.00 91.44 84 ASP A C 1
ATOM 642 O O . ASP A 1 84 ? -9.489 9.312 8.683 1.00 91.44 84 ASP A O 1
ATOM 646 N N . GLY A 1 85 ? -8.687 7.289 9.224 1.00 89.50 85 GLY A N 1
ATOM 647 C CA . GLY A 1 85 ? -8.780 6.696 7.891 1.00 89.50 85 GLY A CA 1
ATOM 648 C C . GLY A 1 85 ? -7.557 6.938 7.004 1.00 89.50 85 GLY A C 1
ATOM 649 O O . GLY A 1 85 ? -7.499 6.400 5.901 1.00 89.50 85 GLY A O 1
ATOM 650 N N . THR A 1 86 ? -6.551 7.694 7.458 1.00 91.56 86 THR A N 1
ATOM 651 C CA . THR A 1 86 ? -5.328 7.911 6.675 1.00 91.56 86 THR A CA 1
ATOM 652 C C . THR A 1 86 ? -4.542 6.611 6.535 1.00 91.56 86 THR A C 1
ATOM 654 O O . THR A 1 86 ? -4.173 5.985 7.532 1.00 91.56 86 THR A O 1
ATOM 657 N N . VAL A 1 87 ? -4.212 6.244 5.298 1.00 94.19 87 VAL A N 1
ATOM 658 C CA . VAL A 1 87 ? -3.444 5.032 4.991 1.00 94.19 87 VAL A CA 1
ATOM 659 C C . VAL A 1 87 ? -1.965 5.366 4.813 1.00 94.19 87 VAL A C 1
ATOM 661 O O . VAL A 1 87 ? -1.593 6.258 4.049 1.00 94.19 87 VAL A O 1
ATOM 664 N N . LYS A 1 88 ? -1.099 4.628 5.510 1.00 94.62 88 LYS A N 1
ATOM 665 C CA . LYS A 1 88 ? 0.340 4.583 5.248 1.00 94.62 88 LYS A CA 1
ATOM 666 C C . LYS A 1 88 ? 0.638 3.356 4.389 1.00 94.62 88 LYS A C 1
ATOM 668 O O . LYS A 1 88 ? 0.596 2.229 4.880 1.00 94.62 88 LYS A O 1
ATOM 673 N N . TYR A 1 89 ? 0.941 3.594 3.120 1.00 94.88 89 TYR A N 1
ATOM 674 C CA . TYR A 1 89 ? 1.246 2.545 2.150 1.00 94.88 89 TYR A CA 1
ATOM 675 C C . TYR A 1 89 ? 2.665 1.999 2.320 1.00 94.88 89 TYR A C 1
ATOM 677 O O . TYR A 1 89 ? 3.589 2.750 2.640 1.00 94.88 89 TYR A O 1
ATOM 685 N N . ASP A 1 90 ? 2.825 0.702 2.081 1.00 92.75 90 ASP A N 1
ATOM 686 C CA . ASP A 1 90 ? 4.124 0.066 1.880 1.00 92.75 90 ASP A CA 1
ATOM 687 C C . ASP A 1 90 ? 4.491 0.113 0.391 1.00 92.75 90 ASP A C 1
ATOM 689 O O . ASP A 1 90 ? 3.601 0.094 -0.450 1.00 92.75 90 ASP A O 1
ATOM 693 N N . PHE A 1 91 ? 5.773 0.194 0.046 1.00 92.38 91 PHE A N 1
ATOM 694 C CA . PHE A 1 91 ? 6.233 0.202 -1.350 1.00 92.38 91 PHE A CA 1
ATOM 695 C C . PHE A 1 91 ? 6.433 -1.221 -1.905 1.00 92.38 91 PHE A C 1
ATOM 697 O O . PHE A 1 91 ? 6.667 -1.390 -3.093 1.00 92.38 91 PHE A O 1
ATOM 704 N N . HIS A 1 92 ? 6.353 -2.258 -1.067 1.00 89.31 92 HIS A N 1
ATOM 705 C CA . HIS A 1 92 ? 6.761 -3.617 -1.435 1.00 89.31 92 HIS A CA 1
ATOM 706 C C . HIS A 1 92 ? 6.036 -4.205 -2.657 1.00 89.31 92 HIS A C 1
ATOM 708 O O . HIS A 1 92 ? 6.639 -4.960 -3.413 1.00 89.31 92 HIS A O 1
ATOM 714 N N . ALA A 1 93 ? 4.752 -3.889 -2.850 1.00 89.56 93 ALA A N 1
ATOM 715 C CA . ALA A 1 93 ? 3.912 -4.497 -3.883 1.00 89.56 93 ALA A CA 1
ATOM 716 C C . ALA A 1 93 ? 3.967 -3.786 -5.253 1.00 89.56 93 ALA A C 1
ATOM 718 O O . ALA A 1 93 ? 3.050 -3.932 -6.060 1.00 89.56 93 ALA A O 1
ATOM 719 N N . THR A 1 94 ? 5.010 -2.998 -5.540 1.00 88.81 94 THR A N 1
ATOM 720 C CA . THR A 1 94 ? 5.114 -2.258 -6.812 1.00 88.81 94 THR A CA 1
ATOM 721 C C . THR A 1 94 ? 5.690 -3.050 -7.988 1.00 88.81 94 THR A C 1
ATOM 723 O O . THR A 1 94 ? 5.618 -2.554 -9.114 1.00 88.81 94 THR A O 1
ATOM 726 N N . GLY A 1 95 ? 6.239 -4.247 -7.750 1.00 74.25 95 GLY A N 1
ATOM 727 C CA . GLY A 1 95 ? 6.873 -5.102 -8.766 1.00 74.25 95 GLY A CA 1
ATOM 728 C C . GLY A 1 95 ? 8.289 -5.529 -8.413 1.00 74.25 95 GLY A C 1
ATOM 729 O O . GLY A 1 95 ? 9.005 -4.721 -7.781 1.00 74.25 95 GLY A O 1
#

Radius of gyration: 22.51 Å; chains: 1; bounding box: 76×47×27 Å

Foldseek 3Di:
DDDDDDDPDPPDPPPPPPPPPPPDQDPLVLDDPCLSPAPPVLVVVLSCLLVCVVVFLPAADPVPPVPPPDGTSSVQFFPDQDPVRRTDTDPNSRD

pLDDT: mean 78.62, std 18.43, range [47.44, 96.31]

Secondary structure (DSSP, 8-state):
---------SSSTTSSSTTSGGGPPPPGGGS-HHHHTS-HHHHHHHHHHHH-HHHHHSSPP-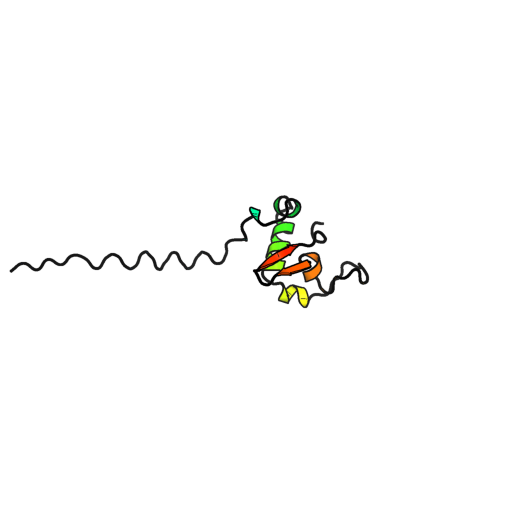S--TTSS--SGGGGTEEEE-TTS-EEE-SGGG-